Protein AF-A0A838JQG6-F1 (afdb_monomer_lite)

Secondary structure (DSSP, 8-state):
---TT-EEEEE-SSEEEEEETTEEEEEEEEEE--TT--HHHHHHHHHHHHHHHHHTS----

Structure (mmCIF, N/CA/C/O backbone):
data_AF-A0A838JQG6-F1
#
_entry.id   AF-A0A838JQG6-F1
#
loop_
_atom_site.group_PDB
_atom_site.id
_atom_site.type_symbol
_atom_site.label_atom_id
_atom_site.label_alt_id
_atom_site.label_comp_id
_atom_site.label_asym_id
_atom_site.label_entity_id
_atom_site.label_seq_id
_atom_site.pdbx_PDB_ins_code
_atom_site.Cartn_x
_atom_site.Cartn_y
_atom_site.Cartn_z
_atom_site.occupancy
_atom_site.B_iso_or_equiv
_atom_site.auth_seq_id
_atom_site.auth_comp_id
_atom_site.auth_asym_id
_atom_site.auth_atom_id
_atom_site.pdbx_PDB_model_num
ATOM 1 N N . MET A 1 1 ? -9.573 -4.372 20.168 1.00 49.09 1 MET A N 1
ATOM 2 C CA . MET A 1 1 ? -10.021 -3.079 19.609 1.00 49.09 1 MET A CA 1
ATOM 3 C C . MET A 1 1 ? -9.426 -2.941 18.218 1.00 49.09 1 MET A C 1
ATOM 5 O O . MET A 1 1 ? -8.206 -2.929 18.102 1.00 49.09 1 MET A O 1
ATOM 9 N N . ILE A 1 2 ? -10.252 -2.935 17.173 1.00 55.53 2 ILE A N 1
ATOM 10 C CA . ILE A 1 2 ? -9.801 -2.594 15.818 1.00 55.53 2 ILE A CA 1
ATOM 11 C C . ILE A 1 2 ? -9.635 -1.071 15.816 1.00 55.53 2 ILE A C 1
ATOM 13 O O . ILE A 1 2 ? -10.595 -0.364 16.098 1.00 55.53 2 ILE A O 1
ATOM 17 N N . GLN A 1 3 ? -8.418 -0.565 15.607 1.00 64.25 3 GLN A N 1
ATOM 18 C CA . GLN A 1 3 ? -8.208 0.877 15.448 1.00 64.25 3 GLN A CA 1
ATOM 19 C C . GLN A 1 3 ? -8.818 1.303 14.111 1.00 64.25 3 GLN A C 1
ATOM 21 O O . GLN A 1 3 ? -8.349 0.866 13.056 1.00 64.25 3 GLN A O 1
ATOM 26 N N . GLU A 1 4 ? -9.863 2.128 14.158 1.00 79.69 4 GLU A N 1
ATOM 27 C CA . GLU A 1 4 ? -10.472 2.706 12.961 1.00 79.69 4 GLU A CA 1
ATOM 28 C C . GLU A 1 4 ? -9.414 3.430 12.120 1.00 79.69 4 GLU A C 1
ATOM 30 O O . GLU A 1 4 ? -8.586 4.183 12.633 1.00 79.69 4 GLU A O 1
ATOM 35 N N . GLY A 1 5 ? -9.413 3.163 10.812 1.00 86.19 5 GLY A N 1
ATOM 36 C CA . GLY A 1 5 ? -8.463 3.755 9.870 1.00 86.19 5 GLY A CA 1
ATOM 37 C C . GLY A 1 5 ? -7.126 3.026 9.723 1.00 86.19 5 GLY A C 1
ATOM 38 O O . GLY A 1 5 ? -6.298 3.484 8.941 1.00 86.19 5 GLY A O 1
ATOM 39 N N . ARG A 1 6 ? -6.892 1.895 10.408 1.00 94.19 6 ARG A N 1
ATOM 40 C CA . ARG A 1 6 ? -5.681 1.085 10.187 1.00 94.19 6 ARG A CA 1
ATOM 41 C C . ARG A 1 6 ? -5.558 0.685 8.714 1.00 94.19 6 ARG A C 1
ATOM 43 O O . ARG A 1 6 ? -6.530 0.237 8.111 1.00 94.19 6 ARG A O 1
ATOM 50 N N . LEU A 1 7 ? -4.353 0.801 8.167 1.00 96.69 7 LEU A N 1
ATOM 51 C CA . LEU A 1 7 ? -4.033 0.403 6.799 1.00 96.69 7 LEU A CA 1
ATOM 52 C C . LEU A 1 7 ? -3.415 -0.995 6.753 1.00 96.69 7 LEU A C 1
ATOM 54 O O . LEU A 1 7 ? -2.703 -1.401 7.679 1.00 96.69 7 LEU A O 1
ATOM 58 N N . ALA A 1 8 ? -3.656 -1.699 5.655 1.00 96.81 8 ALA A N 1
ATOM 59 C CA . ALA A 1 8 ? -3.019 -2.961 5.302 1.00 96.81 8 ALA A CA 1
ATOM 60 C C . ALA A 1 8 ? -2.500 -2.901 3.859 1.00 96.81 8 ALA A C 1
ATOM 62 O O . ALA A 1 8 ? -2.884 -2.017 3.094 1.00 96.81 8 ALA A O 1
ATOM 63 N N . VAL A 1 9 ? -1.614 -3.831 3.505 1.00 98.06 9 VAL A N 1
ATOM 64 C CA . VAL A 1 9 ? -1.155 -4.016 2.124 1.00 98.06 9 VAL A CA 1
ATOM 65 C C . VAL A 1 9 ? -1.794 -5.284 1.578 1.00 98.06 9 VAL A C 1
ATOM 67 O O . VAL A 1 9 ? -1.701 -6.334 2.213 1.00 98.06 9 VAL A O 1
ATOM 70 N N . ARG A 1 10 ? -2.436 -5.175 0.416 1.00 97.38 10 ARG A N 1
ATOM 71 C CA . ARG A 1 10 ? -2.964 -6.297 -0.358 1.00 97.38 10 ARG A CA 1
ATOM 72 C C . ARG A 1 10 ? -2.123 -6.442 -1.618 1.00 97.38 10 ARG A C 1
ATOM 74 O O . ARG A 1 10 ? -1.906 -5.467 -2.334 1.00 97.38 10 ARG A O 1
ATOM 81 N N . GLU A 1 11 ? -1.607 -7.636 -1.852 1.00 97.62 11 GLU A N 1
ATOM 82 C CA . GLU A 1 11 ? -0.872 -7.938 -3.074 1.00 97.62 11 GLU A CA 1
ATOM 83 C C . GLU A 1 11 ? -1.845 -8.383 -4.168 1.00 97.62 11 GLU A C 1
ATOM 85 O O . GLU A 1 11 ? -2.703 -9.226 -3.926 1.00 97.62 11 GLU A O 1
ATOM 90 N N . 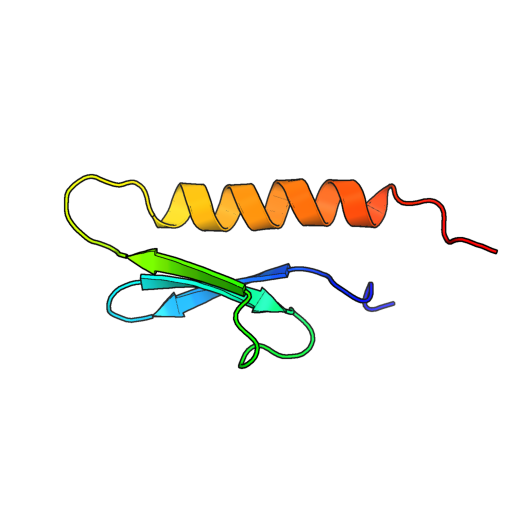GLU A 1 12 ? -1.683 -7.813 -5.358 1.00 96.25 12 GLU A N 1
ATOM 91 C CA . GLU A 1 12 ? -2.362 -8.194 -6.597 1.00 96.25 12 GLU A CA 1
ATOM 92 C C . GLU A 1 12 ? -1.327 -8.651 -7.629 1.00 96.25 12 GLU A C 1
ATOM 94 O O . GLU A 1 12 ? -0.122 -8.471 -7.431 1.00 96.25 12 GLU A O 1
ATOM 99 N N . GLU A 1 13 ? -1.780 -9.208 -8.754 1.00 96.00 13 GLU A N 1
ATOM 100 C CA . GLU A 1 13 ? -0.895 -9.679 -9.829 1.00 96.00 13 GLU A CA 1
ATOM 101 C C . GLU A 1 13 ? 0.085 -8.583 -10.287 1.00 96.00 13 GLU A C 1
ATOM 103 O O . GLU A 1 13 ? 1.298 -8.796 -10.276 1.00 96.00 13 GLU A O 1
ATOM 108 N N . GLU A 1 14 ? -0.423 -7.380 -10.565 1.00 96.81 14 GLU A N 1
ATOM 109 C CA . GLU A 1 14 ? 0.359 -6.281 -11.150 1.00 96.81 14 GLU A CA 1
ATOM 110 C C . GLU A 1 14 ? 0.773 -5.193 -10.149 1.00 96.81 14 GLU A C 1
ATOM 112 O O . GLU A 1 14 ? 1.584 -4.331 -10.481 1.00 96.81 14 GLU A O 1
ATOM 117 N N . ALA A 1 15 ? 0.251 -5.201 -8.919 1.00 97.62 15 ALA A N 1
ATOM 118 C CA . ALA A 1 15 ? 0.440 -4.087 -7.990 1.00 97.62 15 ALA A CA 1
ATOM 119 C C . ALA A 1 15 ? 0.381 -4.491 -6.512 1.00 97.62 15 ALA A C 1
ATOM 121 O O . ALA A 1 15 ? -0.090 -5.564 -6.145 1.00 97.62 15 ALA A O 1
ATOM 122 N N . PHE A 1 16 ? 0.819 -3.578 -5.648 1.00 98.25 16 PHE A N 1
ATOM 123 C CA . PHE A 1 16 ? 0.527 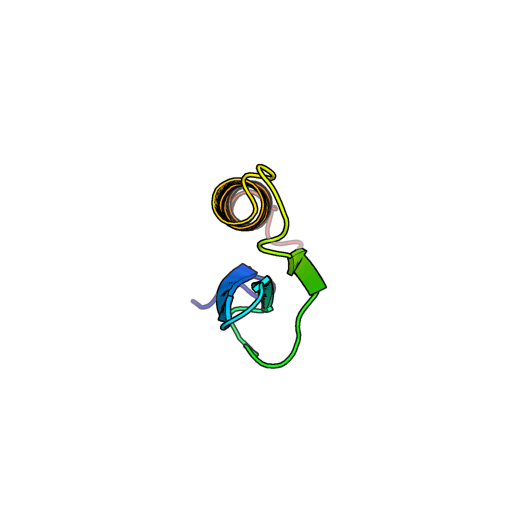-3.592 -4.218 1.00 98.25 16 PHE A CA 1
ATOM 124 C C . PHE A 1 16 ? -0.460 -2.472 -3.897 1.00 98.25 16 PHE A C 1
ATOM 126 O O . PHE A 1 16 ? -0.213 -1.303 -4.203 1.00 98.25 16 PHE A O 1
ATOM 133 N N . LEU A 1 17 ? -1.578 -2.826 -3.272 1.00 98.25 17 LEU A N 1
ATOM 134 C CA . LEU A 1 17 ? -2.615 -1.891 -2.856 1.00 98.25 17 LEU A CA 1
ATOM 135 C C . LEU A 1 17 ? -2.480 -1.596 -1.368 1.00 98.25 17 LEU A C 1
ATOM 137 O O . LEU A 1 17 ? -2.384 -2.509 -0.550 1.00 98.25 17 LEU A O 1
ATOM 141 N N . VAL A 1 18 ? -2.519 -0.318 -1.004 1.00 98.00 18 VAL A N 1
ATOM 142 C CA . VAL A 1 18 ? -2.693 0.101 0.388 1.00 98.00 18 VAL A CA 1
ATOM 143 C C . VAL A 1 18 ? -4.182 0.306 0.623 1.00 98.00 18 VAL A C 1
ATOM 145 O O . VAL A 1 18 ? -4.786 1.207 0.043 1.00 98.00 18 VAL A O 1
ATOM 148 N N . VAL A 1 19 ? -4.766 -0.537 1.467 1.00 97.38 19 VAL A N 1
ATOM 149 C CA . VAL A 1 19 ? -6.213 -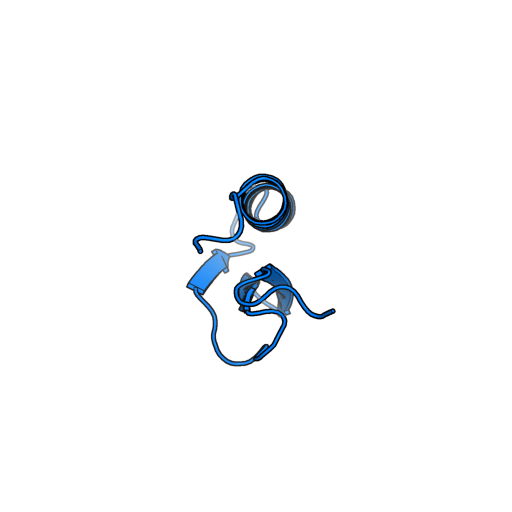0.638 1.709 1.00 97.38 19 VAL A CA 1
ATOM 150 C C . VAL A 1 19 ? -6.554 -0.319 3.155 1.00 97.38 19 VAL A C 1
ATOM 152 O O . VAL A 1 19 ? -5.688 -0.372 4.040 1.00 97.38 19 VAL A O 1
ATOM 155 N N . ARG A 1 20 ? -7.830 -0.038 3.431 1.00 94.94 20 ARG A N 1
ATOM 156 C CA . ARG A 1 20 ? -8.319 -0.046 4.812 1.00 94.94 20 ARG A CA 1
ATOM 157 C C . ARG A 1 20 ? -8.339 -1.478 5.334 1.00 94.94 20 ARG A C 1
ATOM 159 O O . ARG A 1 20 ? -8.864 -2.384 4.707 1.00 94.94 20 ARG A O 1
ATOM 166 N N . ALA A 1 21 ? -7.813 -1.696 6.535 1.00 94.00 21 ALA A N 1
ATOM 167 C CA . ALA A 1 21 ? -7.825 -3.023 7.149 1.00 94.00 21 ALA A CA 1
ATOM 168 C C . ALA A 1 21 ? -9.250 -3.510 7.477 1.00 94.00 21 ALA A C 1
ATOM 170 O O . ALA A 1 21 ? -9.474 -4.713 7.557 1.00 94.00 21 ALA A O 1
ATOM 171 N N . ALA A 1 22 ? -10.191 -2.583 7.692 1.00 93.38 22 ALA A N 1
ATOM 172 C CA . ALA A 1 22 ? -11.599 -2.891 7.949 1.00 93.38 22 ALA A CA 1
ATOM 173 C C . ALA A 1 22 ? -12.407 -3.159 6.667 1.00 93.38 22 ALA A C 1
ATOM 175 O O . ALA A 1 22 ? -13.437 -3.819 6.741 1.00 93.38 22 ALA A O 1
ATOM 176 N N . ASP A 1 23 ? -11.935 -2.660 5.523 1.00 92.94 23 ASP A N 1
ATOM 177 C CA . ASP A 1 23 ? -12.551 -2.847 4.211 1.00 92.94 23 ASP A CA 1
ATOM 178 C C . ASP A 1 23 ? -11.441 -2.977 3.153 1.00 92.94 23 ASP A C 1
ATOM 180 O O . ASP A 1 23 ? -10.944 -1.969 2.641 1.00 92.94 23 ASP A O 1
ATOM 184 N N . PRO A 1 24 ? -10.992 -4.212 2.860 1.00 90.88 24 PRO A N 1
ATOM 185 C CA . PRO A 1 24 ? -9.922 -4.448 1.902 1.00 90.88 24 PRO A CA 1
ATOM 186 C C . PRO A 1 24 ? -10.274 -4.082 0.459 1.00 90.88 24 PRO A C 1
ATOM 188 O O . PRO A 1 24 ? -9.366 -4.104 -0.369 1.00 90.88 24 PRO A O 1
ATOM 191 N N . GLU A 1 25 ? -11.542 -3.816 0.129 1.00 92.88 25 GLU A N 1
ATOM 192 C CA . GLU A 1 25 ? -11.953 -3.368 -1.207 1.00 92.88 25 GLU A CA 1
ATOM 193 C C . GLU A 1 25 ? -11.788 -1.848 -1.381 1.00 92.88 25 GLU A C 1
ATOM 195 O O . GLU A 1 25 ? -11.529 -1.385 -2.494 1.00 92.88 25 GLU A O 1
ATOM 200 N N . ASP A 1 26 ? -11.822 -1.084 -0.282 1.00 93.31 26 ASP A N 1
ATOM 201 C CA . ASP A 1 26 ? -11.512 0.350 -0.254 1.00 93.31 26 ASP A CA 1
ATOM 202 C C . ASP A 1 26 ? -9.988 0.587 -0.251 1.00 93.31 26 ASP A C 1
ATOM 204 O O . ASP A 1 26 ? -9.310 0.590 0.791 1.00 93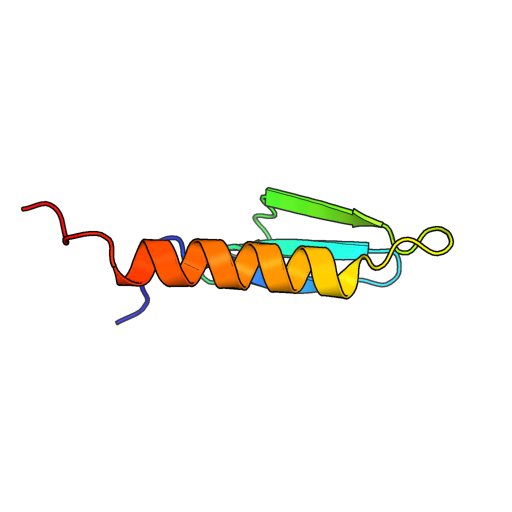.31 26 ASP A O 1
ATOM 208 N N . TRP A 1 27 ? -9.427 0.759 -1.453 1.00 93.19 27 TRP A N 1
ATOM 209 C CA . TRP A 1 27 ? -8.006 1.034 -1.662 1.00 93.19 27 TRP A CA 1
ATOM 210 C C . TRP A 1 27 ? -7.718 2.536 -1.779 1.00 93.19 27 TRP A C 1
ATOM 212 O O . TRP A 1 27 ? -8.4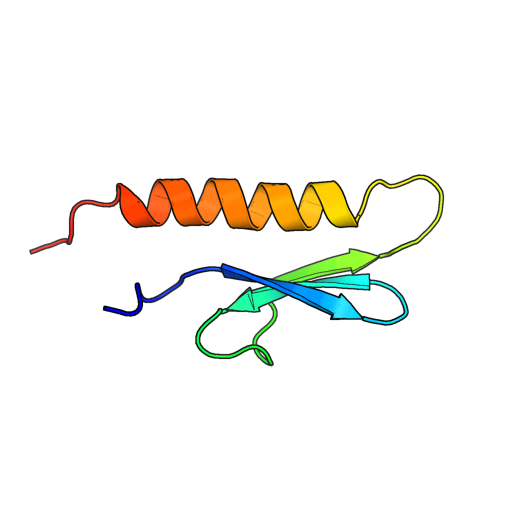00 3.285 -2.471 1.00 93.19 27 TRP A O 1
ATOM 222 N N . LEU A 1 28 ? -6.654 2.977 -1.106 1.00 95.38 28 LEU A N 1
ATOM 223 C CA . LEU A 1 28 ? -6.243 4.383 -1.019 1.00 95.38 28 LEU A CA 1
ATOM 224 C C . LEU A 1 28 ? -5.091 4.724 -1.966 1.00 95.38 28 LEU A C 1
ATOM 226 O O . LEU A 1 28 ? -4.968 5.860 -2.418 1.00 95.38 28 LEU A O 1
ATOM 230 N N . ALA A 1 29 ? -4.201 3.760 -2.202 1.00 96.81 29 ALA A N 1
ATOM 231 C CA . ALA A 1 29 ? -3.039 3.925 -3.065 1.00 96.81 29 ALA A CA 1
ATOM 232 C C . ALA A 1 29 ? -2.684 2.605 -3.756 1.00 96.81 29 ALA A C 1
ATOM 234 O O . ALA A 1 29 ? -2.876 1.529 -3.185 1.00 96.81 29 ALA A O 1
ATOM 235 N N . ARG A 1 30 ? -2.136 2.709 -4.969 1.00 97.25 30 ARG A N 1
ATOM 236 C CA . ARG A 1 30 ? -1.706 1.589 -5.809 1.00 97.25 30 ARG A CA 1
ATOM 237 C C . ARG A 1 30 ? -0.255 1.794 -6.232 1.00 97.25 30 ARG A C 1
ATOM 239 O O . ARG A 1 30 ? 0.095 2.858 -6.735 1.00 97.25 30 ARG A O 1
ATOM 246 N N . PHE A 1 31 ? 0.568 0.773 -6.027 1.00 97.75 31 PHE A N 1
ATOM 247 C CA . PHE A 1 31 ? 1.977 0.751 -6.408 1.00 97.75 31 PHE A CA 1
ATOM 248 C C . PHE A 1 31 ? 2.199 -0.358 -7.440 1.00 97.75 31 PHE A C 1
ATOM 250 O O . PHE A 1 31 ? 2.181 -1.534 -7.084 1.00 97.75 31 PHE A O 1
ATOM 257 N N . GLU A 1 32 ? 2.376 0.015 -8.708 1.00 97.88 32 GLU A N 1
ATOM 258 C CA . GLU A 1 32 ? 2.590 -0.933 -9.811 1.00 97.88 32 GLU A CA 1
ATOM 259 C C . GLU A 1 32 ? 3.936 -1.659 -9.683 1.00 97.88 32 GLU A C 1
ATOM 261 O O . GLU A 1 32 ? 4.953 -1.050 -9.345 1.00 97.88 32 GLU A O 1
ATOM 266 N N . LYS A 1 33 ? 3.965 -2.946 -10.036 1.00 96.62 33 LYS A N 1
ATOM 267 C CA . LYS A 1 33 ? 5.165 -3.797 -10.109 1.00 96.62 33 LYS A CA 1
ATOM 268 C C . LYS A 1 33 ? 5.945 -3.578 -11.418 1.00 96.62 33 LYS A C 1
ATOM 270 O O . LYS A 1 33 ? 6.438 -4.527 -12.022 1.00 96.62 33 LYS A O 1
ATOM 275 N N . VAL A 1 34 ? 6.017 -2.335 -11.896 1.00 94.38 34 VAL A N 1
ATOM 276 C CA . VAL A 1 34 ? 6.627 -1.997 -13.192 1.00 94.38 34 VAL A CA 1
ATOM 277 C C . VAL A 1 34 ? 8.073 -1.540 -13.010 1.00 94.38 34 VAL A C 1
ATOM 279 O O . VAL A 1 34 ? 8.355 -0.598 -12.268 1.00 94.38 34 VAL A O 1
ATOM 282 N N . GLY A 1 35 ? 8.980 -2.174 -13.758 1.00 92.44 35 GLY A N 1
ATOM 283 C CA . GLY A 1 35 ? 10.411 -1.865 -13.747 1.00 92.44 35 GLY A CA 1
ATOM 284 C C . GLY A 1 35 ? 11.075 -2.195 -12.409 1.00 92.44 35 GLY A C 1
ATOM 285 O O . GLY A 1 35 ? 10.652 -3.104 -11.702 1.00 92.44 35 GLY A O 1
ATOM 286 N N . ASP A 1 36 ? 12.106 -1.428 -12.056 1.00 95.50 36 ASP A N 1
ATOM 287 C CA . ASP A 1 36 ? 12.889 -1.623 -10.826 1.00 95.50 36 ASP A CA 1
ATOM 288 C C . ASP A 1 36 ? 12.327 -0.854 -9.616 1.00 95.50 36 ASP A C 1
ATOM 290 O O . ASP A 1 36 ? 13.000 -0.697 -8.596 1.00 95.50 36 ASP A O 1
ATOM 294 N N . PHE A 1 37 ? 11.104 -0.319 -9.712 1.00 94.62 37 PHE A N 1
ATOM 295 C CA . PHE A 1 37 ? 10.497 0.402 -8.598 1.00 94.62 37 PHE A CA 1
ATOM 296 C C . PHE A 1 37 ? 10.160 -0.577 -7.454 1.00 94.62 37 PHE A C 1
ATOM 298 O O . PHE A 1 37 ? 9.416 -1.536 -7.676 1.00 94.62 37 PHE A O 1
ATOM 305 N N . PRO A 1 38 ? 10.642 -0.352 -6.213 1.00 96.56 38 PRO A N 1
ATOM 306 C CA . PRO A 1 38 ? 10.421 -1.267 -5.091 1.00 96.56 38 PRO A CA 1
ATOM 307 C C . PRO A 1 38 ? 9.004 -1.117 -4.506 1.00 96.56 38 PRO A C 1
ATOM 309 O O . PRO A 1 38 ? 8.808 -0.704 -3.362 1.00 96.56 38 PRO A O 1
ATOM 312 N N . ALA A 1 39 ? 7.990 -1.457 -5.304 1.00 98.00 39 ALA A N 1
ATOM 313 C CA . ALA A 1 39 ? 6.575 -1.216 -5.030 1.00 98.00 39 ALA A CA 1
ATOM 314 C C . ALA A 1 39 ? 6.107 -1.769 -3.678 1.00 98.00 39 ALA A C 1
ATOM 316 O O . ALA A 1 39 ? 5.393 -1.092 -2.933 1.00 98.00 39 ALA A O 1
ATOM 317 N N . ARG A 1 40 ? 6.567 -2.976 -3.331 1.00 97.69 40 ARG A N 1
ATOM 318 C CA . ARG A 1 40 ? 6.257 -3.626 -2.056 1.00 97.69 40 ARG A CA 1
ATOM 319 C C . ARG A 1 40 ? 6.744 -2.810 -0.865 1.00 97.69 40 ARG A C 1
ATOM 321 O O . ARG A 1 40 ? 5.971 -2.536 0.048 1.00 97.69 40 ARG A O 1
ATOM 328 N N . GLU A 1 41 ? 8.014 -2.411 -0.885 1.00 98.19 41 GLU A N 1
ATOM 329 C CA . GLU A 1 41 ? 8.637 -1.677 0.220 1.00 98.19 41 GLU A CA 1
ATOM 330 C C . GLU A 1 41 ? 7.948 -0.333 0.444 1.00 98.19 41 GLU A C 1
ATOM 332 O O . GLU A 1 41 ? 7.727 0.076 1.584 1.00 98.19 41 GLU A O 1
ATOM 337 N N . TRP A 1 42 ? 7.549 0.338 -0.639 1.00 98.12 42 TRP A N 1
ATOM 338 C CA . TRP A 1 42 ? 6.802 1.590 -0.559 1.00 98.12 42 TRP A CA 1
ATOM 339 C C . TRP A 1 42 ? 5.413 1.402 0.051 1.00 98.12 42 TRP A C 1
ATOM 341 O O . TRP A 1 42 ? 5.058 2.140 0.977 1.00 98.12 42 TRP A O 1
ATOM 351 N N . ALA A 1 43 ? 4.658 0.398 -0.401 1.00 98.31 43 ALA A N 1
ATOM 352 C CA . ALA A 1 43 ? 3.343 0.083 0.150 1.00 98.31 43 ALA A CA 1
ATOM 353 C C . ALA A 1 43 ? 3.427 -0.281 1.645 1.00 98.31 43 ALA A C 1
ATOM 355 O O . ALA A 1 43 ? 2.699 0.274 2.477 1.00 98.31 43 ALA A O 1
ATOM 356 N N . GLU A 1 44 ? 4.364 -1.159 2.012 1.00 98.25 44 GLU A N 1
ATOM 357 C CA . GLU A 1 44 ? 4.590 -1.584 3.397 1.00 98.25 44 GLU A CA 1
ATOM 358 C C . GLU A 1 44 ? 5.045 -0.415 4.280 1.00 98.25 44 GLU A C 1
ATOM 360 O O . GLU A 1 44 ? 4.532 -0.230 5.391 1.00 98.25 44 GLU A O 1
ATOM 365 N N . ASN A 1 45 ? 5.965 0.423 3.795 1.00 98.31 45 ASN A N 1
ATOM 366 C CA . ASN A 1 45 ? 6.439 1.580 4.543 1.00 98.31 45 ASN A CA 1
ATOM 367 C C . ASN A 1 45 ? 5.326 2.615 4.757 1.00 98.31 45 ASN A C 1
ATOM 369 O O . ASN A 1 45 ? 5.200 3.139 5.867 1.00 98.31 45 ASN A O 1
ATOM 373 N N . MET A 1 46 ? 4.486 2.870 3.748 1.00 97.38 46 MET A N 1
ATOM 374 C CA . MET A 1 46 ? 3.327 3.757 3.871 1.00 97.38 46 MET A CA 1
ATOM 375 C C . MET A 1 46 ? 2.369 3.264 4.961 1.00 97.38 46 MET A C 1
ATOM 377 O O . MET A 1 46 ? 2.056 4.019 5.889 1.00 97.38 46 MET A O 1
ATOM 381 N N . ALA A 1 47 ? 1.959 1.993 4.901 1.00 97.31 47 ALA A N 1
ATOM 382 C CA . ALA A 1 47 ? 1.070 1.404 5.899 1.00 97.31 47 ALA A CA 1
ATOM 383 C C . ALA A 1 47 ? 1.694 1.449 7.306 1.00 97.31 47 ALA A C 1
ATOM 385 O O . ALA A 1 47 ? 1.036 1.848 8.269 1.00 97.31 47 ALA A O 1
ATOM 386 N N . ARG A 1 48 ? 2.986 1.118 7.438 1.00 97.06 48 ARG A N 1
ATOM 387 C CA . ARG A 1 48 ? 3.714 1.151 8.717 1.00 97.06 48 ARG A CA 1
ATOM 388 C C . ARG A 1 48 ? 3.765 2.554 9.320 1.00 97.06 48 ARG A C 1
ATOM 390 O O . ARG A 1 48 ? 3.459 2.721 10.502 1.00 97.06 48 ARG A O 1
ATOM 397 N N . VAL A 1 49 ? 4.165 3.559 8.538 1.00 96.88 49 VAL A N 1
ATOM 398 C CA . VAL A 1 49 ? 4.291 4.949 9.010 1.00 96.88 49 VAL A CA 1
ATOM 399 C C . VAL A 1 49 ? 2.930 5.502 9.417 1.00 96.88 49 VAL A C 1
ATOM 401 O O . VAL A 1 49 ? 2.817 6.107 10.486 1.00 96.88 49 VAL A O 1
ATOM 404 N N . TYR A 1 50 ? 1.896 5.258 8.608 1.00 95.06 50 TYR A N 1
ATOM 405 C CA . TYR A 1 50 ? 0.537 5.682 8.925 1.00 95.06 50 TYR A CA 1
ATOM 406 C C . TYR A 1 50 ? 0.042 5.036 10.221 1.00 95.06 50 TYR A C 1
ATOM 408 O O . TYR A 1 50 ? -0.345 5.738 11.153 1.00 95.06 50 TYR A O 1
ATOM 416 N N . ASN A 1 51 ? 0.126 3.708 10.321 1.00 95.00 51 ASN A N 1
ATOM 417 C CA . ASN A 1 51 ? -0.372 2.963 11.476 1.00 95.00 51 ASN A CA 1
ATOM 418 C C . ASN A 1 51 ? 0.360 3.336 12.768 1.00 95.00 51 ASN A C 1
ATOM 420 O O . ASN A 1 51 ? -0.262 3.424 13.824 1.00 95.00 51 ASN A O 1
ATOM 424 N N . ARG A 1 52 ? 1.666 3.620 12.694 1.00 93.75 52 ARG A N 1
ATOM 425 C CA . ARG A 1 52 ? 2.420 4.129 13.846 1.00 93.75 52 ARG A CA 1
ATOM 426 C C . ARG A 1 52 ? 1.862 5.469 14.325 1.00 93.75 52 ARG A C 1
ATOM 428 O O . ARG A 1 52 ? 1.678 5.655 15.521 1.00 93.75 52 ARG A O 1
ATOM 435 N N . ARG A 1 53 ? 1.576 6.402 13.411 1.00 91.94 53 ARG A N 1
ATOM 436 C CA . ARG A 1 53 ? 0.973 7.698 13.769 1.00 91.94 53 ARG A CA 1
ATOM 437 C C . ARG A 1 53 ? -0.445 7.537 14.305 1.00 91.94 53 ARG A C 1
ATOM 439 O O . ARG A 1 53 ? -0.790 8.207 15.269 1.00 91.94 53 ARG A O 1
ATOM 446 N N . LEU A 1 54 ? -1.231 6.635 13.720 1.00 90.38 54 LEU A N 1
ATOM 447 C CA . LEU A 1 54 ? -2.580 6.315 14.181 1.00 90.38 54 LEU A CA 1
ATOM 448 C C . LEU A 1 54 ? -2.568 5.813 15.631 1.00 90.38 54 LEU A C 1
ATOM 450 O O . LEU A 1 54 ? -3.342 6.301 16.446 1.00 90.38 54 LEU A O 1
ATOM 454 N N . ALA A 1 55 ? -1.642 4.914 15.972 1.00 87.38 55 ALA A N 1
ATOM 455 C CA . ALA A 1 55 ? -1.504 4.377 17.324 1.00 87.38 55 ALA A CA 1
ATOM 456 C C . ALA A 1 55 ? -1.066 5.418 18.370 1.00 87.38 55 ALA A C 1
ATOM 458 O O . ALA A 1 55 ? -1.324 5.236 19.556 1.00 87.38 55 ALA A O 1
ATOM 459 N N . HIS A 1 56 ? -0.403 6.494 17.941 1.00 85.31 56 HIS A N 1
ATOM 460 C CA . HIS A 1 56 ? 0.014 7.603 18.802 1.00 85.31 56 HIS A CA 1
ATOM 461 C C . HIS A 1 56 ? -0.943 8.796 18.765 1.00 85.31 56 HIS A C 1
ATOM 463 O O . HIS A 1 56 ? -0.687 9.799 19.433 1.00 85.31 56 HIS A O 1
ATOM 469 N N . ARG A 1 57 ? -2.024 8.729 17.981 1.00 77.38 57 ARG A N 1
ATOM 470 C CA . ARG A 1 57 ? -3.031 9.782 17.982 1.00 77.38 57 ARG A CA 1
ATOM 471 C C . ARG A 1 57 ? -3.678 9.767 19.369 1.00 77.38 57 ARG A C 1
ATOM 473 O O . ARG A 1 57 ? -4.161 8.706 19.767 1.00 77.38 57 ARG A O 1
ATOM 480 N N . PRO A 1 58 ? -3.680 10.883 20.122 1.00 65.94 58 PRO A N 1
ATOM 481 C CA . PRO A 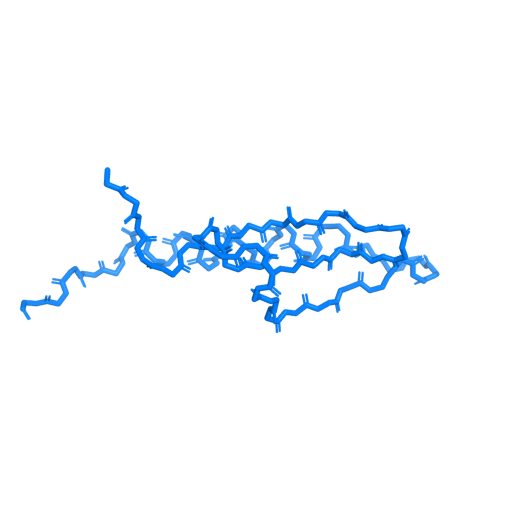1 58 ? -4.512 10.947 21.309 1.00 65.94 58 PRO A CA 1
ATOM 482 C C . PRO A 1 58 ? -5.929 10.637 20.842 1.00 65.94 58 PRO A C 1
ATOM 484 O O . PRO A 1 58 ? -6.389 11.226 19.858 1.00 65.94 58 PRO A O 1
ATOM 487 N N . THR A 1 59 ? -6.581 9.665 21.478 1.00 61.97 59 THR A N 1
ATOM 488 C CA . THR A 1 59 ? -8.017 9.477 21.312 1.00 61.97 59 THR A CA 1
ATOM 489 C C . THR A 1 59 ? -8.624 10.826 21.667 1.00 61.97 59 THR A C 1
ATOM 491 O O . THR A 1 59 ? -8.550 11.250 22.821 1.00 61.97 59 THR A O 1
ATOM 494 N N . GLY A 1 60 ? -9.056 11.577 20.651 1.00 58.03 60 GLY A N 1
ATOM 495 C CA . GLY A 1 60 ? -9.767 12.825 20.876 1.00 58.03 60 GLY A CA 1
ATOM 496 C C . GLY A 1 60 ? -10.955 12.508 21.774 1.00 58.03 60 GLY A C 1
ATOM 497 O O . GLY A 1 60 ? -11.612 11.492 21.546 1.00 58.03 60 GLY A O 1
ATOM 498 N N . GLN A 1 61 ? -11.105 13.314 22.826 1.00 41.53 61 GLN A N 1
ATOM 499 C CA . GLN A 1 61 ? -12.203 13.273 23.794 1.00 41.53 61 GLN A CA 1
ATOM 500 C C . GLN A 1 61 ? -13.570 13.217 23.115 1.00 41.53 61 GLN A C 1
ATOM 502 O O . GLN A 1 61 ? -13.716 13.862 22.051 1.00 41.53 61 GLN A O 1
#

Foldseek 3Di:
DPLFQQWDWDDDPFWIFTARPVDRVHTDDIFGPPDPPPRVVVSVVVNVVVVVVSVVPPPDD

Sequence (61 aa):
MIQEGRLAVREEEEAFLVVRAADPEDWLARFEKVGDFPAREWAENMARVYNRRLAHRPTGQ

pLDDT: mean 90.39, std 13.13, range [41.53, 98.31]

Radius of gyration: 12.75 Å; chains: 1; bounding box: 25×23×38 Å